Protein AF-A0A3D4CWF3-F1 (afdb_monomer)

Mean predicted aligned error: 3.97 Å

Secondary structure (DSSP, 8-state):
-HHHHHHHHHTTTT----EEEEEE-S--SSPPPP---PPPPTT--HHHHHTTSPP----TTTTTTGGGGBTTT--HHIIIIIHHHHHHHHHHHT----SEEEEEEPPPGGG--SSB--S-EEEEEEEPPPTTSSS--EEEEEEESS--

Sequence (148 aa):
GMRRTVEAVRSGMIGTIKEVYAFQGGSRGMPALPGDFPPAPKHLDWDLWLGPAKDRPYSPAYCPYNWRFWWDFGTGETGNWGCHTLDIPYWALGLSHAKRVDLDLAPKASEIDSQRTPKRMQTRLDFAASGDGKRPALSVHWWHGGPR

Nearest PDB structures (foldseek):
  8tdh-assembly1_B  TM=8.192E-01  e=3.870E-11  Alistipes

Structure (mmCIF, N/CA/C/O backbone):
data_AF-A0A3D4CWF3-F1
#
_entry.id   AF-A0A3D4CWF3-F1
#
loop_
_atom_site.group_PDB
_atom_site.id
_atom_site.type_symbol
_atom_site.label_atom_id
_atom_site.label_alt_id
_atom_site.label_comp_id
_atom_site.label_asym_id
_atom_site.label_entity_id
_atom_site.label_seq_id
_atom_site.pdbx_PDB_ins_code
_atom_site.Cartn_x
_atom_site.Cartn_y
_atom_site.Cartn_z
_atom_site.occupancy
_atom_site.B_iso_or_equiv
_atom_site.auth_seq_id
_atom_site.auth_comp_id
_atom_site.auth_asym_id
_atom_site.auth_atom_id
_atom_site.pdbx_PDB_model_num
ATOM 1 N N . GLY A 1 1 ? 5.359 -12.246 18.701 1.00 80.88 1 GLY A N 1
ATOM 2 C CA . GLY A 1 1 ? 4.935 -12.986 17.495 1.00 80.88 1 GLY A CA 1
ATOM 3 C C . GLY A 1 1 ? 3.445 -12.804 17.300 1.00 80.88 1 GLY A C 1
ATOM 4 O O . GLY A 1 1 ? 2.754 -12.672 18.303 1.00 80.88 1 GLY A O 1
ATOM 5 N N . MET A 1 2 ? 2.973 -12.804 16.050 1.00 89.62 2 MET A N 1
ATOM 6 C CA . MET A 1 2 ? 1.595 -12.465 15.644 1.00 89.62 2 MET A CA 1
ATOM 7 C C . MET A 1 2 ? 0.500 -13.028 16.566 1.00 89.62 2 MET A C 1
ATOM 9 O O . MET A 1 2 ? -0.314 -12.267 17.080 1.00 89.62 2 MET A O 1
ATOM 13 N N . ARG A 1 3 ? 0.523 -14.336 16.860 1.00 93.56 3 ARG A N 1
ATOM 14 C CA . ARG A 1 3 ? -0.487 -14.990 17.710 1.00 93.56 3 ARG A CA 1
ATOM 15 C C . ARG A 1 3 ? -0.602 -14.382 19.115 1.00 93.56 3 ARG A C 1
ATOM 17 O O . ARG A 1 3 ? -1.710 -14.124 19.567 1.00 93.56 3 ARG A O 1
ATOM 24 N N . ARG A 1 4 ? 0.526 -14.082 19.773 1.00 94.44 4 ARG A N 1
ATOM 25 C CA . ARG A 1 4 ? 0.526 -13.462 21.114 1.00 94.44 4 ARG A CA 1
ATOM 26 C C . ARG A 1 4 ? -0.077 -12.057 21.088 1.00 94.44 4 ARG A C 1
ATOM 28 O O . ARG A 1 4 ? -0.784 -11.683 22.014 1.00 94.44 4 ARG A O 1
ATOM 35 N N . THR A 1 5 ? 0.184 -11.291 20.027 1.00 92.81 5 THR A N 1
ATOM 36 C CA . THR A 1 5 ? -0.405 -9.955 19.847 1.00 92.81 5 THR A CA 1
ATOM 37 C C . THR A 1 5 ? -1.923 -10.047 19.702 1.00 92.81 5 THR A C 1
ATOM 39 O O . THR A 1 5 ? -2.648 -9.315 20.367 1.00 92.81 5 THR A O 1
ATOM 42 N N . VAL A 1 6 ? -2.409 -10.987 18.888 1.00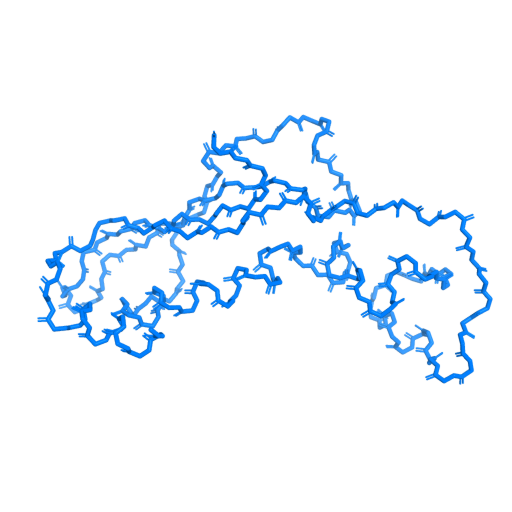 95.25 6 VAL A N 1
ATOM 43 C CA . VAL A 1 6 ? -3.846 -11.237 18.704 1.00 95.25 6 VAL A CA 1
ATOM 44 C C . VAL A 1 6 ? -4.514 -11.651 20.018 1.00 95.25 6 VAL A C 1
ATOM 46 O O . VAL A 1 6 ? -5.572 -11.125 20.357 1.00 95.25 6 VAL A O 1
ATOM 49 N N . GLU A 1 7 ? -3.894 -12.555 20.778 1.00 95.81 7 GLU A N 1
ATOM 50 C CA . GLU A 1 7 ? -4.402 -13.010 22.078 1.00 95.81 7 GLU A CA 1
ATOM 51 C C . GLU A 1 7 ? -4.456 -11.867 23.107 1.00 95.81 7 GLU A C 1
ATOM 53 O O . GLU A 1 7 ? -5.463 -11.725 23.799 1.00 95.81 7 GLU A O 1
ATOM 58 N N . ALA A 1 8 ? -3.432 -11.009 23.167 1.00 95.00 8 ALA A N 1
ATOM 59 C CA . ALA A 1 8 ? -3.399 -9.853 24.068 1.00 95.00 8 ALA A CA 1
ATOM 60 C C . ALA A 1 8 ? -4.464 -8.793 23.731 1.00 95.00 8 ALA A C 1
ATOM 62 O O . ALA A 1 8 ? -5.075 -8.218 24.630 1.00 95.00 8 ALA A O 1
ATOM 63 N N . VAL A 1 9 ? -4.716 -8.548 22.441 1.00 94.88 9 VAL A N 1
ATOM 64 C CA . VAL A 1 9 ? -5.790 -7.644 21.996 1.00 94.88 9 VAL A CA 1
ATOM 65 C C . VAL A 1 9 ? -7.154 -8.215 22.383 1.00 94.88 9 VAL A C 1
ATOM 67 O O . VAL A 1 9 ? -7.976 -7.521 22.976 1.00 94.88 9 VAL A O 1
ATOM 70 N N . ARG A 1 10 ? -7.394 -9.496 22.084 1.00 94.00 10 ARG A N 1
ATOM 71 C CA . ARG A 1 10 ? -8.700 -10.137 22.299 1.00 94.00 10 ARG A CA 1
ATOM 72 C C . ARG A 1 10 ? -9.029 -10.392 23.765 1.00 94.00 10 ARG A C 1
ATOM 74 O O . ARG A 1 10 ? -10.206 -10.446 24.101 1.00 94.00 10 ARG A O 1
ATOM 81 N N . SER A 1 11 ? -8.025 -10.534 24.629 1.00 95.69 11 SER A N 1
ATOM 82 C CA . SER A 1 11 ? -8.238 -10.639 26.077 1.00 95.69 11 SER A CA 1
ATOM 83 C C . SER A 1 11 ? -8.622 -9.309 26.731 1.00 95.69 11 SER A C 1
ATOM 85 O O . SER A 1 11 ? -9.026 -9.301 27.889 1.00 95.69 11 SER A O 1
ATOM 87 N N . GLY A 1 12 ? -8.493 -8.185 26.015 1.00 94.56 12 GLY A N 1
ATOM 88 C CA . GLY A 1 12 ? -8.730 -6.847 26.557 1.00 94.56 12 GLY A CA 1
ATOM 89 C C . GLY A 1 12 ? -7.570 -6.295 27.392 1.00 94.56 12 GLY A C 1
ATOM 90 O O . GLY A 1 12 ? -7.715 -5.229 27.984 1.00 94.56 12 GLY A O 1
ATOM 91 N N . MET A 1 13 ? -6.409 -6.966 27.414 1.00 95.75 13 MET A N 1
ATOM 92 C CA . MET A 1 13 ? -5.245 -6.595 28.237 1.00 95.75 13 MET A CA 1
ATOM 93 C C . MET A 1 13 ? -4.758 -5.155 28.009 1.00 95.75 13 MET A C 1
ATOM 95 O O . MET A 1 13 ? -4.246 -4.526 28.929 1.00 95.75 13 MET A O 1
ATOM 99 N N . ILE A 1 14 ? -4.914 -4.636 26.791 1.00 93.06 14 ILE A N 1
ATOM 100 C CA . ILE A 1 14 ? -4.453 -3.297 26.388 1.00 93.06 14 ILE A CA 1
ATOM 101 C C . ILE A 1 14 ? -5.594 -2.273 26.272 1.00 93.06 14 ILE A C 1
ATOM 103 O O . ILE A 1 14 ? -5.391 -1.168 25.773 1.00 93.06 14 ILE A O 1
ATOM 107 N N . GLY A 1 15 ? -6.797 -2.634 26.727 1.00 94.56 15 GLY A N 1
ATOM 108 C CA . GLY A 1 15 ? -7.975 -1.776 26.678 1.00 94.56 15 GLY A CA 1
ATOM 109 C C . GLY A 1 15 ? -8.566 -1.601 25.276 1.00 94.56 15 GLY A C 1
ATOM 110 O O . GLY A 1 15 ? -8.369 -2.409 24.368 1.00 94.56 15 GLY A O 1
ATOM 111 N N . THR A 1 16 ? -9.356 -0.539 25.115 1.00 95.56 16 THR A N 1
ATOM 112 C CA . THR A 1 16 ? -10.066 -0.253 23.863 1.00 95.56 16 THR A CA 1
ATOM 113 C C . THR A 1 16 ? -9.144 0.423 22.853 1.00 95.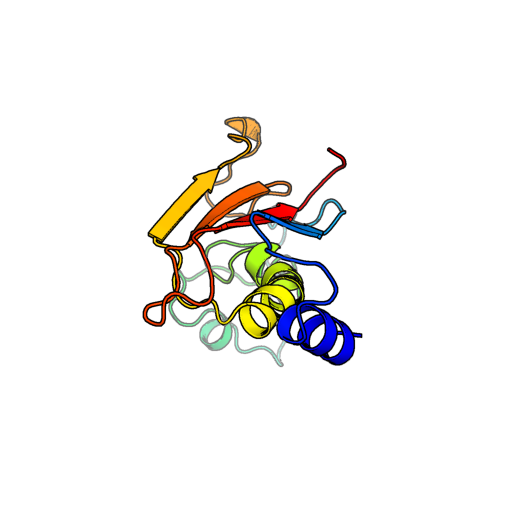56 16 THR A C 1
ATOM 115 O O . THR A 1 16 ? -8.746 1.571 23.044 1.00 95.56 16 THR A O 1
ATOM 118 N N . ILE A 1 17 ? -8.873 -0.248 21.734 1.00 96.81 17 ILE A N 1
ATOM 119 C CA . ILE A 1 17 ? -8.100 0.324 20.626 1.00 96.81 17 ILE A CA 1
ATOM 120 C C . ILE A 1 17 ? -8.960 1.314 19.832 1.00 96.81 17 ILE A C 1
ATOM 122 O O . ILE A 1 17 ? -10.066 0.984 19.399 1.00 96.81 17 ILE A O 1
ATOM 126 N N . LYS A 1 18 ? -8.426 2.521 19.619 1.00 97.19 18 LYS A N 1
ATOM 127 C CA . LYS A 1 18 ? -9.003 3.567 18.754 1.00 97.19 18 LYS A CA 1
ATOM 128 C C . LYS A 1 18 ? -8.190 3.808 17.487 1.00 97.19 18 LYS A C 1
ATOM 130 O O . LYS A 1 18 ? -8.762 4.171 16.465 1.00 97.19 18 LYS A O 1
ATOM 135 N N . GLU A 1 19 ? -6.888 3.556 17.545 1.00 97.75 19 GLU A N 1
ATOM 136 C CA . GLU A 1 19 ? -5.977 3.724 16.419 1.00 97.75 19 GLU A CA 1
ATOM 137 C C . GLU A 1 19 ? -4.923 2.618 16.409 1.00 97.75 19 GLU A C 1
ATOM 139 O O . GLU A 1 19 ? -4.484 2.145 17.461 1.00 97.75 19 GLU A O 1
ATOM 144 N N . VAL A 1 20 ? -4.500 2.220 15.213 1.00 97.56 20 VAL A N 1
ATOM 145 C CA . VAL A 1 20 ? -3.365 1.323 14.987 1.00 97.56 20 VAL A CA 1
ATOM 146 C C . VAL A 1 20 ? -2.398 2.002 14.033 1.00 97.56 20 VAL A C 1
ATOM 148 O O . VAL A 1 20 ? -2.811 2.448 12.970 1.00 97.56 20 VAL A O 1
ATOM 151 N N . TYR A 1 21 ? -1.109 2.006 14.364 1.00 96.50 21 TYR A N 1
ATOM 152 C CA . TYR A 1 21 ? -0.055 2.469 13.465 1.00 96.50 21 TYR A CA 1
ATOM 153 C C . TYR A 1 21 ? 0.814 1.290 13.041 1.00 96.50 21 TYR A C 1
ATOM 155 O O . TYR A 1 21 ? 1.502 0.686 13.862 1.00 96.50 21 TYR A O 1
ATOM 163 N N . ALA A 1 22 ? 0.783 0.977 11.751 1.00 95.56 22 ALA A N 1
ATOM 164 C CA . ALA A 1 22 ? 1.614 -0.026 11.108 1.00 95.56 22 ALA A CA 1
ATOM 165 C C . ALA A 1 22 ? 2.545 0.667 10.114 1.00 95.56 22 ALA A C 1
ATOM 167 O O . ALA A 1 22 ? 2.108 1.516 9.333 1.00 95.56 22 ALA A O 1
ATOM 168 N N . PHE A 1 23 ? 3.832 0.323 10.140 1.00 94.19 23 PHE A N 1
ATOM 169 C CA . PHE A 1 23 ? 4.786 0.958 9.245 1.00 94.19 23 PHE A CA 1
ATOM 170 C C . PHE A 1 23 ? 5.926 0.051 8.806 1.00 94.19 23 PHE A C 1
ATOM 172 O O . PHE A 1 23 ? 6.344 -0.848 9.532 1.00 94.19 23 PHE A O 1
ATOM 179 N N . GLN A 1 24 ? 6.458 0.353 7.625 1.00 93.81 24 GLN A N 1
ATOM 180 C CA . GLN A 1 24 ? 7.657 -0.260 7.073 1.00 93.81 24 GLN A CA 1
ATOM 181 C C . GLN A 1 24 ? 8.643 0.828 6.643 1.00 93.81 24 GLN A C 1
ATOM 183 O O . GLN A 1 24 ? 8.405 1.576 5.695 1.00 93.81 24 GLN A O 1
ATOM 188 N N . GLY A 1 25 ? 9.782 0.899 7.330 1.00 91.50 25 GLY A N 1
ATOM 189 C CA . GLY A 1 25 ? 10.865 1.801 6.944 1.00 91.50 25 GLY A CA 1
ATOM 190 C C . GLY A 1 25 ? 11.550 1.375 5.640 1.00 91.50 25 GLY A C 1
ATOM 191 O O . GLY A 1 25 ? 11.417 0.236 5.181 1.00 91.50 25 GLY A O 1
ATOM 192 N N . GLY A 1 26 ? 12.333 2.287 5.067 1.00 88.38 26 GLY A N 1
ATOM 193 C CA . GLY A 1 26 ? 13.166 2.039 3.889 1.00 88.38 26 GLY A CA 1
ATOM 194 C C . GLY A 1 26 ? 12.913 3.036 2.762 1.00 88.38 26 GLY A C 1
ATOM 195 O O . GLY A 1 26 ? 12.300 4.081 2.957 1.00 88.38 26 GLY A O 1
ATOM 196 N N . SER A 1 27 ? 13.420 2.716 1.573 1.00 88.44 27 SER A N 1
ATOM 197 C CA . SER A 1 27 ? 13.338 3.570 0.377 1.00 88.44 27 SER A CA 1
ATOM 198 C C . SER A 1 27 ? 12.971 2.791 -0.895 1.00 88.44 27 SER A C 1
ATOM 200 O O . SER A 1 27 ? 13.250 3.243 -2.009 1.00 88.44 27 SER A O 1
ATOM 202 N N . ARG A 1 28 ? 12.355 1.610 -0.721 1.00 90.56 28 ARG A N 1
ATOM 203 C CA . ARG A 1 28 ? 11.835 0.766 -1.809 1.00 90.56 28 ARG A CA 1
ATOM 204 C C . ARG A 1 28 ? 10.651 1.440 -2.502 1.00 90.56 28 ARG A C 1
ATOM 206 O O . ARG A 1 28 ? 9.958 2.240 -1.888 1.00 90.56 28 ARG A O 1
ATOM 213 N N . GLY A 1 29 ? 10.422 1.087 -3.764 1.00 89.56 29 GLY A N 1
ATOM 214 C CA . GLY A 1 29 ? 9.499 1.790 -4.659 1.00 89.56 29 GLY A CA 1
ATOM 215 C C . GLY A 1 29 ? 10.254 2.645 -5.675 1.00 89.56 29 GLY A C 1
ATOM 216 O O . GLY A 1 29 ? 11.453 2.891 -5.523 1.00 89.56 29 GLY A O 1
ATOM 217 N N . MET A 1 30 ? 9.562 3.077 -6.730 1.00 92.25 30 MET A N 1
ATOM 218 C CA . MET A 1 30 ? 10.145 3.840 -7.843 1.00 92.25 30 MET A CA 1
ATOM 219 C C . MET A 1 30 ? 11.501 3.281 -8.322 1.00 92.25 30 MET A C 1
ATOM 221 O O . MET A 1 30 ? 12.513 3.994 -8.249 1.00 92.25 30 MET A O 1
ATOM 225 N N . PRO A 1 31 ? 11.566 2.012 -8.777 1.00 92.69 31 PRO A N 1
ATOM 226 C CA . PRO A 1 31 ? 12.785 1.480 -9.378 1.00 92.69 31 PRO A CA 1
ATOM 227 C C . PRO A 1 31 ? 13.213 2.337 -10.579 1.00 92.69 31 PRO A C 1
ATOM 229 O O . PRO A 1 31 ? 12.413 3.093 -11.145 1.00 92.69 31 PRO A O 1
ATOM 232 N N . ALA A 1 32 ? 14.486 2.237 -10.964 1.00 92.00 32 ALA A N 1
ATOM 233 C CA . ALA A 1 32 ? 14.974 2.897 -12.170 1.00 92.00 32 ALA A CA 1
ATOM 234 C C . ALA A 1 32 ? 14.144 2.456 -13.386 1.00 92.00 32 ALA A C 1
ATOM 236 O O . ALA A 1 32 ? 13.732 1.297 -13.478 1.00 92.00 32 ALA A O 1
ATOM 237 N N . LEU A 1 33 ? 13.889 3.392 -14.301 1.00 93.69 33 LEU A N 1
ATOM 238 C CA . LEU A 1 33 ? 13.262 3.048 -15.571 1.00 93.69 33 LEU A CA 1
ATOM 239 C C . LEU A 1 33 ? 14.192 2.102 -16.355 1.00 93.69 33 LEU A C 1
ATOM 241 O O . LEU A 1 33 ? 15.412 2.278 -16.285 1.00 93.69 33 LEU A O 1
ATOM 245 N N . PRO A 1 34 ? 13.647 1.111 -17.082 1.00 93.69 34 PRO A N 1
ATOM 246 C CA . PRO A 1 34 ? 14.425 0.278 -17.983 1.00 93.69 34 PRO A CA 1
ATOM 247 C C . PRO A 1 34 ? 15.243 1.129 -18.954 1.00 93.69 34 PRO A C 1
ATOM 249 O O . PRO A 1 34 ? 14.692 1.986 -19.643 1.00 93.69 34 PRO A O 1
ATOM 252 N N . GLY A 1 35 ? 16.551 0.881 -19.004 1.00 93.75 35 GLY A N 1
ATOM 253 C CA . GLY A 1 35 ? 17.444 1.427 -20.031 1.00 93.75 35 GLY A CA 1
ATOM 254 C C . GLY A 1 35 ? 17.913 0.382 -21.045 1.00 93.75 35 GLY A C 1
ATOM 255 O O . GLY A 1 35 ? 18.514 0.745 -22.048 1.00 93.75 35 GLY A O 1
ATOM 256 N N . ASP A 1 36 ? 17.645 -0.899 -20.777 1.00 93.88 36 ASP A N 1
ATOM 257 C CA . ASP A 1 36 ? 18.061 -2.036 -21.595 1.00 93.88 36 ASP A CA 1
ATOM 258 C C . ASP A 1 36 ? 16.919 -3.057 -21.717 1.00 93.88 36 ASP A C 1
ATOM 260 O O . ASP A 1 36 ? 16.147 -3.267 -20.765 1.00 93.88 36 ASP A O 1
ATOM 264 N N . PHE A 1 37 ? 16.839 -3.671 -22.897 1.00 96.81 37 PHE A N 1
ATOM 265 C CA . PHE A 1 37 ? 15.780 -4.579 -23.333 1.00 96.81 37 PHE A CA 1
ATOM 266 C C . PHE A 1 37 ? 16.365 -5.806 -24.051 1.00 96.81 37 PHE A C 1
ATOM 268 O O . PHE A 1 37 ? 16.181 -5.972 -25.262 1.00 96.81 37 PHE A O 1
ATOM 275 N N . PRO A 1 38 ? 17.113 -6.669 -23.340 1.00 96.69 38 PRO A N 1
ATOM 276 C CA . PRO A 1 38 ? 17.645 -7.886 -23.933 1.00 96.69 38 PRO A CA 1
ATOM 277 C C . PRO A 1 38 ? 16.507 -8.866 -24.278 1.00 96.69 38 PRO A C 1
ATOM 279 O O . PRO A 1 38 ? 15.387 -8.729 -23.778 1.00 96.69 38 PRO A O 1
ATOM 282 N N . PRO A 1 39 ? 16.772 -9.911 -25.080 1.00 96.94 39 PRO A N 1
ATOM 283 C CA . PRO A 1 39 ? 15.837 -11.020 -25.222 1.00 96.94 39 PRO A CA 1
ATOM 284 C C . PRO A 1 39 ? 15.493 -11.634 -23.860 1.00 96.94 39 PRO A C 1
ATOM 286 O O . PRO A 1 39 ? 16.360 -11.753 -22.986 1.00 96.94 39 PRO A O 1
ATOM 289 N N . ALA A 1 40 ? 14.240 -12.058 -23.688 1.00 96.81 40 ALA A N 1
ATOM 290 C CA . ALA A 1 40 ? 13.827 -12.769 -22.485 1.00 96.81 40 ALA A CA 1
ATOM 291 C C . ALA A 1 40 ? 14.683 -14.042 -22.283 1.00 96.81 40 ALA A C 1
ATOM 293 O O . ALA A 1 40 ? 15.019 -14.723 -23.261 1.00 96.81 40 ALA A O 1
ATOM 294 N N . PRO A 1 41 ? 15.058 -14.390 -21.036 1.00 95.88 41 PRO A N 1
ATOM 295 C CA . PRO A 1 41 ? 15.763 -15.634 -20.754 1.00 95.88 41 PRO A CA 1
ATOM 296 C C . PRO A 1 41 ? 14.986 -16.843 -21.279 1.00 95.88 41 PRO A C 1
ATOM 298 O O . PRO A 1 41 ? 13.771 -16.902 -21.147 1.00 95.88 41 PRO A O 1
ATOM 301 N N . LYS A 1 42 ? 15.684 -17.865 -21.792 1.00 97.38 42 LYS A N 1
ATOM 302 C CA . LYS A 1 42 ? 15.049 -19.061 -22.392 1.00 97.38 42 LYS A CA 1
ATOM 303 C C . LYS A 1 42 ? 14.075 -19.815 -21.471 1.00 97.38 42 LYS A C 1
ATOM 305 O O . LYS A 1 42 ? 13.289 -20.615 -21.955 1.00 97.38 42 LYS A O 1
ATOM 310 N N . HIS A 1 43 ? 14.174 -19.614 -20.158 1.00 95.75 43 HIS A N 1
ATOM 311 C CA . HIS A 1 43 ? 13.318 -20.238 -19.147 1.00 95.75 43 HIS A CA 1
ATOM 312 C C . HIS A 1 43 ? 12.162 -19.333 -18.683 1.00 95.75 43 HIS A C 1
ATOM 314 O O . HIS A 1 43 ? 11.455 -19.690 -17.744 1.00 95.75 43 HIS A O 1
ATOM 320 N N . LEU A 1 44 ? 11.998 -18.154 -19.287 1.00 97.00 44 LEU A N 1
ATOM 321 C CA . LEU A 1 44 ? 10.934 -17.204 -18.995 1.00 97.00 44 LEU A CA 1
ATOM 322 C C . LEU A 1 44 ? 10.092 -17.006 -20.255 1.00 97.00 44 LEU A C 1
ATOM 324 O O . LEU A 1 44 ? 10.541 -16.382 -21.215 1.00 97.00 44 LEU A O 1
ATOM 328 N N . ASP A 1 45 ? 8.862 -17.507 -20.224 1.00 97.31 45 ASP A N 1
ATOM 329 C CA . ASP A 1 45 ? 7.852 -17.125 -21.204 1.00 97.31 45 ASP A CA 1
ATOM 330 C C . ASP A 1 45 ? 7.353 -15.718 -20.858 1.00 97.31 45 ASP A C 1
ATOM 332 O O . ASP A 1 45 ? 6.701 -15.502 -19.834 1.00 97.31 45 ASP A O 1
ATOM 336 N N . TRP A 1 46 ? 7.762 -14.743 -21.665 1.00 96.88 46 TRP A N 1
ATOM 337 C CA . TRP A 1 46 ? 7.524 -13.337 -21.370 1.00 96.88 46 TRP A CA 1
ATOM 338 C C . TRP A 1 46 ? 6.084 -12.905 -21.636 1.00 96.88 46 TRP A C 1
ATOM 340 O O . TRP A 1 46 ? 5.538 -12.143 -20.841 1.00 96.88 46 TRP A O 1
ATOM 350 N N . ASP A 1 47 ? 5.465 -13.424 -22.697 1.00 96.94 47 ASP A N 1
ATOM 351 C CA . ASP A 1 47 ? 4.058 -13.162 -23.012 1.00 96.94 47 ASP A CA 1
ATOM 352 C C . ASP A 1 47 ? 3.166 -13.700 -21.887 1.00 96.94 47 ASP A C 1
ATOM 354 O O . ASP A 1 47 ? 2.354 -12.974 -21.308 1.00 96.94 47 ASP A O 1
ATOM 358 N N . LEU A 1 48 ? 3.433 -14.939 -21.453 1.00 96.75 48 LEU A N 1
ATOM 359 C CA . LEU A 1 48 ? 2.730 -15.536 -20.322 1.00 96.75 48 LEU A CA 1
ATOM 360 C C . LEU A 1 48 ? 2.957 -14.764 -19.013 1.00 96.75 48 LEU A C 1
ATOM 362 O O . LEU A 1 48 ? 2.030 -14.621 -18.217 1.00 96.75 48 LEU A O 1
ATOM 366 N N . TRP A 1 49 ? 4.178 -14.277 -18.767 1.00 97.06 49 TRP A N 1
ATOM 367 C CA . TRP A 1 49 ? 4.490 -13.509 -17.560 1.00 97.06 49 TRP A CA 1
ATOM 368 C C . TRP A 1 49 ? 3.806 -12.135 -17.539 1.00 97.06 49 TRP A C 1
ATOM 370 O O . TRP A 1 49 ? 3.339 -11.711 -16.482 1.00 97.06 49 TRP A O 1
ATOM 380 N N . LEU A 1 50 ? 3.732 -11.442 -18.683 1.00 96.56 50 LEU A N 1
ATOM 381 C CA . LEU A 1 50 ? 3.010 -10.171 -18.810 1.00 96.56 50 LEU A CA 1
ATOM 382 C C . LEU A 1 50 ? 1.503 -10.349 -18.601 1.00 96.56 50 LEU A C 1
ATOM 384 O O . LEU A 1 50 ? 0.856 -9.490 -17.991 1.00 96.56 50 LEU A O 1
ATOM 388 N N . GLY A 1 51 ? 0.949 -11.458 -19.095 1.00 95.19 51 GLY A N 1
ATOM 389 C CA . GLY A 1 51 ? -0.469 -11.766 -18.991 1.00 95.19 51 GLY A CA 1
ATOM 390 C C . GLY A 1 51 ? -1.333 -10.653 -19.606 1.00 95.19 51 GLY A C 1
ATOM 391 O O . GLY A 1 51 ? -1.119 -10.279 -20.753 1.00 95.19 51 GLY A O 1
ATOM 392 N N . PRO A 1 52 ? -2.320 -10.095 -18.881 1.00 95.56 52 PRO A N 1
ATOM 393 C CA . PRO A 1 52 ? -3.221 -9.076 -19.426 1.00 95.56 52 PRO A CA 1
ATOM 394 C C . PRO A 1 52 ? -2.610 -7.664 -19.479 1.00 95.56 52 PRO A C 1
ATOM 396 O O . PRO A 1 52 ? -3.283 -6.726 -19.913 1.00 95.56 52 PRO A O 1
ATOM 399 N N . ALA A 1 53 ? -1.385 -7.471 -18.980 1.00 95.62 53 ALA A N 1
ATOM 400 C CA . ALA A 1 53 ? -0.725 -6.174 -19.036 1.00 95.62 53 ALA A CA 1
ATOM 401 C C . ALA A 1 53 ? -0.419 -5.777 -20.489 1.00 95.62 53 ALA A C 1
ATOM 403 O O . ALA A 1 53 ? -0.310 -6.616 -21.378 1.00 95.62 53 ALA A O 1
ATOM 404 N N . LYS A 1 54 ? -0.239 -4.474 -20.737 1.00 94.50 54 LYS A N 1
ATOM 405 C CA . LYS A 1 54 ? 0.182 -3.999 -22.063 1.00 94.50 54 LYS A CA 1
ATOM 406 C C . LYS A 1 54 ? 1.507 -4.644 -22.463 1.00 94.50 54 LYS A C 1
ATOM 408 O O . LYS A 1 54 ? 2.458 -4.589 -21.668 1.00 94.50 54 LYS A O 1
ATOM 413 N N . ASP A 1 55 ? 1.542 -5.145 -23.697 1.00 96.12 55 ASP A N 1
ATOM 414 C CA . ASP A 1 55 ? 2.744 -5.682 -24.326 1.00 96.12 55 ASP A CA 1
ATOM 415 C C . ASP A 1 55 ? 3.915 -4.698 -24.203 1.00 96.12 55 ASP A C 1
ATOM 417 O O . ASP A 1 55 ? 3.748 -3.477 -24.325 1.00 96.12 55 ASP A O 1
ATOM 421 N N . ARG A 1 56 ? 5.093 -5.234 -23.881 1.00 95.06 56 ARG A N 1
ATOM 422 C CA . ARG A 1 56 ? 6.329 -4.465 -23.702 1.00 95.06 56 ARG A CA 1
ATOM 423 C C . ARG A 1 56 ? 7.549 -5.372 -23.825 1.00 95.06 56 ARG A C 1
ATOM 425 O O . ARG A 1 56 ? 7.452 -6.544 -23.476 1.00 95.06 56 ARG A O 1
ATOM 432 N N . PRO A 1 57 ? 8.725 -4.852 -24.204 1.00 96.50 57 PRO A N 1
ATOM 433 C CA . PRO A 1 57 ? 9.946 -5.648 -24.208 1.00 96.50 57 PRO A CA 1
ATOM 434 C C . PRO A 1 57 ? 10.342 -6.116 -22.799 1.00 96.50 57 PRO A C 1
ATOM 436 O O . PRO A 1 57 ? 10.111 -5.420 -21.804 1.00 96.50 57 PRO A O 1
ATOM 439 N N . TYR A 1 58 ? 10.984 -7.283 -22.722 1.00 96.94 58 TYR A N 1
ATOM 440 C CA . TYR A 1 58 ? 11.573 -7.769 -21.477 1.00 96.94 58 TYR A CA 1
ATOM 441 C C . TYR A 1 58 ? 12.632 -6.792 -20.958 1.00 96.94 58 TYR A C 1
ATOM 443 O O . TYR A 1 58 ? 13.423 -6.241 -21.719 1.00 96.94 58 TYR A O 1
ATOM 451 N N . SER A 1 59 ? 12.673 -6.615 -19.638 1.00 96.69 59 SER A N 1
ATOM 452 C CA . SER A 1 59 ? 13.774 -5.945 -18.955 1.00 96.69 59 SER A CA 1
ATOM 453 C C . SER A 1 59 ? 13.997 -6.566 -17.573 1.00 96.69 59 SER A C 1
ATOM 455 O O . SER A 1 59 ? 13.021 -6.802 -16.847 1.00 96.69 59 SER A O 1
ATOM 457 N N . PRO A 1 60 ? 15.260 -6.757 -17.138 1.00 94.56 60 PRO A N 1
ATOM 458 C CA . PRO A 1 60 ? 15.572 -7.194 -15.773 1.00 94.56 60 PRO A CA 1
ATOM 459 C C . PRO A 1 60 ? 15.116 -6.187 -14.697 1.00 94.56 60 PRO A C 1
ATOM 461 O O . PRO A 1 60 ? 15.100 -6.502 -13.508 1.00 94.56 60 PRO A O 1
ATOM 464 N N . ALA A 1 61 ? 14.706 -4.974 -15.089 1.00 95.06 61 ALA A N 1
ATOM 465 C CA . ALA A 1 61 ? 14.093 -3.995 -14.194 1.00 95.06 61 ALA A CA 1
ATOM 466 C C . ALA A 1 61 ? 12.690 -4.406 -13.689 1.00 95.06 61 ALA A C 1
ATOM 468 O O . ALA A 1 61 ? 12.218 -3.840 -12.698 1.00 95.06 61 ALA A O 1
ATOM 469 N N . TYR A 1 62 ? 12.030 -5.382 -14.327 1.00 95.25 62 TYR A N 1
ATOM 470 C CA . TYR A 1 62 ? 10.717 -5.899 -13.923 1.00 95.25 62 TYR A CA 1
ATOM 471 C C . TYR A 1 62 ? 10.838 -7.219 -13.146 1.00 95.25 62 TYR A C 1
ATOM 473 O O . TYR A 1 62 ? 10.588 -7.288 -11.943 1.00 95.25 62 TYR A O 1
ATOM 481 N N . CYS A 1 63 ? 11.236 -8.286 -13.831 1.00 92.19 63 CYS A N 1
ATOM 482 C CA . CYS A 1 63 ? 11.274 -9.652 -13.318 1.00 92.19 63 CYS A CA 1
ATOM 483 C C . CYS A 1 63 ? 12.707 -10.004 -12.865 1.00 92.19 63 CYS A C 1
ATOM 485 O O . CYS A 1 63 ? 13.657 -9.562 -13.510 1.00 92.19 63 CYS A O 1
ATOM 487 N N . PRO A 1 64 ? 12.903 -10.766 -11.768 1.00 91.62 64 PRO A N 1
ATOM 488 C CA . PRO A 1 64 ? 11.889 -11.497 -10.993 1.00 91.62 64 PRO A CA 1
ATOM 489 C C . PRO A 1 64 ? 11.363 -10.790 -9.743 1.00 91.62 64 PRO A C 1
ATOM 491 O O . PRO A 1 64 ? 10.420 -11.277 -9.122 1.00 91.62 64 PRO A O 1
ATOM 494 N N . TYR A 1 65 ? 11.944 -9.659 -9.338 1.00 92.50 65 TYR A N 1
ATOM 495 C CA . TYR A 1 65 ? 11.641 -9.071 -8.028 1.00 92.50 65 TYR A CA 1
ATOM 496 C C . TYR A 1 65 ? 10.923 -7.722 -8.094 1.00 92.50 65 TYR A C 1
ATOM 498 O O . TYR A 1 65 ? 9.992 -7.485 -7.329 1.00 92.50 65 TYR A O 1
ATOM 506 N N . ASN A 1 66 ? 11.350 -6.819 -8.974 1.00 95.38 66 ASN A N 1
ATOM 507 C CA . ASN A 1 66 ? 10.924 -5.419 -8.926 1.00 95.38 66 ASN A CA 1
ATOM 508 C C . ASN A 1 66 ? 9.512 -5.170 -9.463 1.00 95.38 66 ASN A C 1
ATOM 510 O O . ASN A 1 66 ? 8.976 -4.093 -9.223 1.00 95.38 66 ASN A O 1
ATOM 514 N N . TRP A 1 67 ? 8.902 -6.153 -10.129 1.00 95.69 67 TRP A N 1
ATOM 515 C CA . TRP A 1 67 ? 7.572 -6.093 -10.739 1.00 95.69 67 TRP A CA 1
ATOM 516 C C . TRP A 1 67 ? 6.532 -5.483 -9.802 1.00 95.69 67 TRP A C 1
ATOM 518 O O . TRP A 1 67 ? 5.772 -4.617 -10.213 1.00 95.69 67 TRP A O 1
ATOM 528 N N . ARG A 1 68 ? 6.575 -5.819 -8.509 1.00 95.69 68 ARG A N 1
ATOM 529 C CA . ARG A 1 68 ? 5.603 -5.334 -7.521 1.00 95.69 68 ARG A CA 1
ATOM 530 C C . ARG A 1 68 ? 5.617 -3.820 -7.294 1.00 95.69 68 ARG A C 1
ATOM 532 O O . ARG A 1 68 ? 4.681 -3.301 -6.697 1.00 95.69 68 ARG A O 1
ATOM 539 N N . PHE A 1 69 ? 6.654 -3.120 -7.757 1.00 96.75 69 PHE A N 1
ATOM 540 C CA . PHE A 1 69 ? 6.776 -1.661 -7.693 1.00 96.75 69 PHE A CA 1
ATOM 541 C C . PHE A 1 69 ? 6.343 -0.947 -8.983 1.00 96.75 69 PHE A C 1
ATOM 543 O O . PHE A 1 69 ? 6.572 0.256 -9.124 1.00 96.75 69 PHE A O 1
ATOM 550 N N . TRP A 1 70 ? 5.725 -1.670 -9.914 1.00 96.62 70 TRP A N 1
ATOM 551 C CA . TRP A 1 70 ? 5.133 -1.151 -11.144 1.00 96.62 70 TRP A CA 1
ATOM 552 C C . TRP A 1 70 ? 3.618 -1.315 -11.075 1.00 96.62 70 TRP A C 1
ATOM 554 O O . TRP A 1 70 ? 3.144 -2.400 -10.742 1.00 96.62 70 TRP A O 1
ATOM 564 N N . TRP A 1 71 ? 2.858 -0.268 -11.405 1.00 95.75 71 TRP A N 1
ATOM 565 C CA . TRP A 1 71 ? 1.395 -0.280 -11.271 1.00 95.75 71 TRP A CA 1
ATOM 566 C C . TRP A 1 71 ? 0.712 -1.360 -12.109 1.00 95.75 71 TRP A C 1
ATOM 568 O O . TRP A 1 71 ? -0.324 -1.874 -11.702 1.00 95.75 71 TRP A O 1
ATOM 578 N N . ASP A 1 72 ? 1.315 -1.744 -13.235 1.00 95.50 72 ASP A N 1
ATOM 579 C CA . ASP A 1 72 ? 0.791 -2.814 -14.087 1.00 95.50 72 ASP A CA 1
ATOM 580 C C . ASP A 1 72 ? 0.868 -4.205 -13.438 1.00 95.50 72 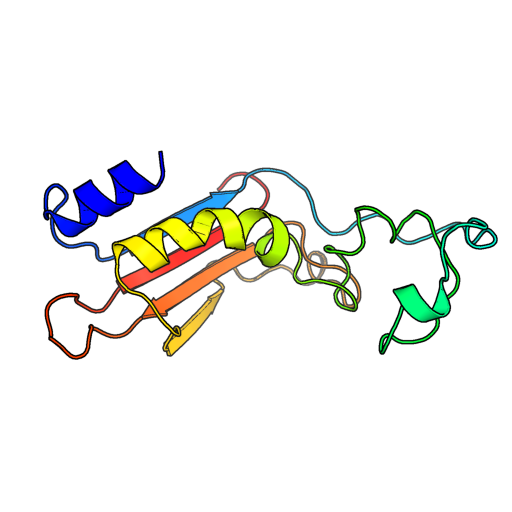ASP A C 1
ATOM 582 O O . ASP A 1 72 ? 0.128 -5.099 -13.837 1.00 95.50 72 ASP A O 1
ATOM 586 N N . PHE A 1 73 ? 1.757 -4.410 -12.456 1.00 95.44 73 PHE A N 1
ATOM 587 C CA . PHE A 1 73 ? 2.028 -5.738 -11.891 1.00 95.44 73 PHE A CA 1
ATOM 588 C C . PHE A 1 73 ? 1.817 -5.822 -10.376 1.00 95.44 73 PHE A C 1
ATOM 590 O O . PHE A 1 73 ? 1.687 -6.919 -9.837 1.00 95.44 73 PHE A O 1
ATOM 597 N N . GLY A 1 74 ? 1.801 -4.702 -9.650 1.00 95.00 74 GLY A N 1
ATOM 598 C CA . GLY A 1 74 ? 1.649 -4.731 -8.201 1.00 95.00 74 GLY A CA 1
ATOM 599 C C . GLY A 1 74 ? 1.256 -3.407 -7.564 1.00 95.00 74 GLY A C 1
ATOM 600 O O . GLY A 1 74 ? 1.013 -2.397 -8.217 1.00 95.00 74 GLY A O 1
ATOM 601 N N . THR A 1 75 ? 1.179 -3.437 -6.236 1.00 95.69 75 THR A N 1
ATOM 602 C CA . THR A 1 75 ? 0.666 -2.339 -5.399 1.00 95.69 75 THR A CA 1
ATOM 603 C C . THR A 1 75 ? 1.741 -1.750 -4.483 1.00 95.69 75 THR A C 1
ATOM 605 O O . THR A 1 75 ? 1.453 -1.163 -3.436 1.00 95.69 75 THR A O 1
ATOM 608 N N . GLY A 1 76 ? 3.005 -1.909 -4.874 1.00 95.81 76 GLY A N 1
ATOM 609 C CA . GLY A 1 76 ? 4.155 -1.336 -4.198 1.00 95.81 76 GLY A CA 1
ATOM 610 C C . GLY A 1 76 ? 4.389 -1.928 -2.820 1.00 95.81 76 GLY A C 1
ATOM 611 O O . GLY A 1 76 ? 4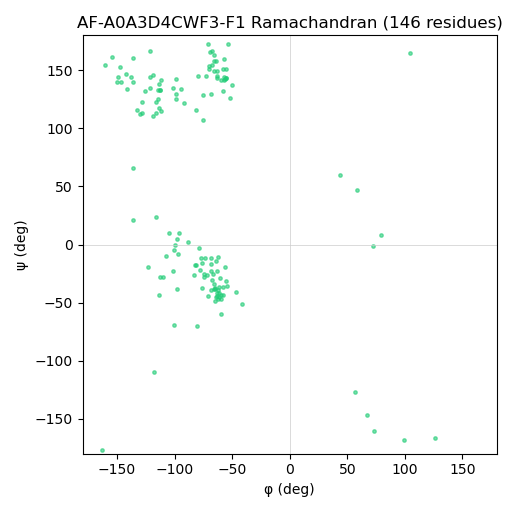.127 -3.103 -2.555 1.00 95.81 76 GLY A O 1
ATOM 612 N N . GLU A 1 77 ? 4.885 -1.093 -1.912 1.00 95.38 77 GLU A N 1
ATOM 613 C CA . GLU A 1 77 ? 5.245 -1.543 -0.571 1.00 95.38 77 GLU A CA 1
ATOM 614 C C . GLU A 1 77 ? 4.028 -1.985 0.260 1.00 95.38 77 GLU A C 1
ATOM 616 O O . GLU A 1 77 ? 4.148 -2.853 1.124 1.00 95.38 77 GLU A O 1
ATOM 621 N N . THR A 1 78 ? 2.839 -1.462 -0.052 1.00 94.56 78 THR A N 1
ATOM 622 C CA . THR A 1 78 ? 1.570 -1.887 0.556 1.00 94.56 78 THR A CA 1
ATOM 623 C C . THR A 1 78 ? 1.248 -3.345 0.235 1.00 94.56 78 THR A C 1
ATOM 625 O O . THR A 1 78 ? 0.891 -4.102 1.133 1.00 94.56 78 THR A O 1
ATOM 628 N N . GLY A 1 79 ? 1.418 -3.766 -1.020 1.00 94.50 79 GLY A N 1
ATOM 629 C CA . GLY A 1 79 ? 1.263 -5.172 -1.405 1.00 94.50 79 GLY A CA 1
ATOM 630 C C . GLY A 1 79 ? 2.421 -6.062 -0.960 1.00 94.50 79 GLY A C 1
ATOM 631 O O . GLY A 1 79 ? 2.227 -7.258 -0.786 1.00 94.50 79 GLY A O 1
ATOM 632 N N . ASN A 1 80 ? 3.609 -5.483 -0.773 1.00 94.62 80 ASN A N 1
ATOM 633 C CA . ASN A 1 80 ? 4.822 -6.196 -0.379 1.00 94.62 80 ASN A CA 1
ATOM 634 C C . ASN A 1 80 ? 4.875 -6.469 1.134 1.00 94.62 80 ASN A C 1
ATOM 636 O O . ASN A 1 80 ? 4.729 -7.604 1.553 1.00 94.62 80 ASN A O 1
ATOM 640 N N . TRP A 1 81 ? 5.068 -5.439 1.965 1.00 94.75 81 TRP A N 1
ATOM 641 C CA . TRP A 1 81 ? 5.144 -5.576 3.430 1.00 94.75 81 TRP A CA 1
ATOM 642 C C . TRP A 1 81 ? 3.862 -5.168 4.143 1.00 94.75 81 TRP A C 1
ATOM 644 O O . TRP A 1 81 ? 3.624 -5.618 5.266 1.00 94.75 81 TRP A O 1
ATOM 654 N N . GLY A 1 82 ? 3.027 -4.342 3.509 1.00 94.88 82 GLY A N 1
ATOM 655 C CA . GLY A 1 82 ? 1.751 -3.934 4.089 1.00 94.88 82 GLY A CA 1
ATOM 656 C C . GLY A 1 82 ? 0.846 -5.132 4.353 1.00 94.88 82 GLY A C 1
ATOM 657 O O . GLY A 1 82 ? 0.318 -5.243 5.452 1.00 94.88 82 GLY A O 1
ATOM 658 N N . CYS A 1 83 ? 0.746 -6.087 3.424 1.00 93.00 83 CYS A N 1
ATOM 659 C CA . CYS A 1 83 ? -0.070 -7.290 3.613 1.00 93.00 83 CYS A CA 1
ATOM 660 C C . CYS A 1 83 ? 0.384 -8.151 4.810 1.00 93.00 83 CYS A C 1
ATOM 662 O O . CYS A 1 83 ? -0.460 -8.668 5.534 1.00 93.00 83 CYS A O 1
ATOM 664 N N . HIS A 1 84 ? 1.693 -8.238 5.065 1.00 93.38 84 HIS A N 1
ATOM 665 C CA . HIS A 1 84 ? 2.280 -9.004 6.173 1.00 93.38 84 HIS A CA 1
ATOM 666 C C . HIS A 1 84 ? 2.281 -8.268 7.517 1.00 93.38 84 HIS A C 1
ATOM 668 O O . HIS A 1 84 ? 2.543 -8.874 8.550 1.00 93.38 84 HIS A O 1
ATOM 674 N N . THR A 1 85 ? 2.103 -6.945 7.500 1.00 94.94 85 THR A N 1
ATOM 675 C CA . THR A 1 85 ? 2.075 -6.126 8.720 1.00 94.94 85 THR A CA 1
ATOM 676 C C . THR A 1 85 ? 0.639 -5.843 9.154 1.00 94.94 85 THR A C 1
ATOM 678 O O . THR A 1 85 ? 0.338 -5.814 10.347 1.00 94.94 85 THR A O 1
ATOM 681 N N . LEU A 1 86 ? -0.254 -5.609 8.186 1.00 95.94 86 LEU A N 1
ATOM 682 C CA . LEU A 1 86 ? -1.657 -5.272 8.416 1.00 95.94 86 LEU A CA 1
ATOM 683 C C . LEU A 1 86 ? -2.526 -6.502 8.702 1.00 95.94 86 LEU A C 1
ATOM 685 O O . LEU A 1 86 ? -3.595 -6.346 9.287 1.00 95.94 86 LEU A O 1
ATOM 689 N N . ASP A 1 87 ? -2.081 -7.715 8.376 1.00 95.00 87 ASP A N 1
ATOM 690 C CA . ASP A 1 87 ? -2.790 -8.943 8.758 1.00 95.00 87 ASP A CA 1
ATOM 691 C C . ASP A 1 87 ? -2.973 -9.062 10.285 1.00 95.00 87 ASP A C 1
ATOM 693 O O . ASP A 1 87 ? -4.040 -9.467 10.750 1.00 95.00 87 ASP A O 1
ATOM 697 N N . ILE A 1 88 ? -1.988 -8.622 11.076 1.00 95.69 88 ILE A N 1
ATOM 698 C CA . ILE A 1 88 ? -2.011 -8.654 12.541 1.00 95.69 88 ILE A CA 1
ATOM 699 C C . ILE A 1 88 ? -3.186 -7.835 13.100 1.00 95.69 88 ILE A C 1
ATOM 701 O O . ILE A 1 88 ? -4.015 -8.420 13.806 1.00 95.69 88 ILE A O 1
ATOM 705 N N . PRO A 1 89 ? -3.312 -6.515 12.839 1.00 96.12 89 PRO A N 1
ATOM 706 C CA . PRO A 1 89 ? -4.442 -5.748 13.347 1.00 96.12 89 PRO A CA 1
ATOM 707 C C . PRO A 1 89 ? -5.770 -6.182 12.733 1.00 96.12 89 PRO A C 1
ATOM 709 O O . PRO A 1 89 ? -6.768 -6.193 13.452 1.00 96.12 89 PRO A O 1
ATOM 712 N N . TYR A 1 90 ? -5.800 -6.605 11.465 1.00 96.38 90 TYR A N 1
ATOM 713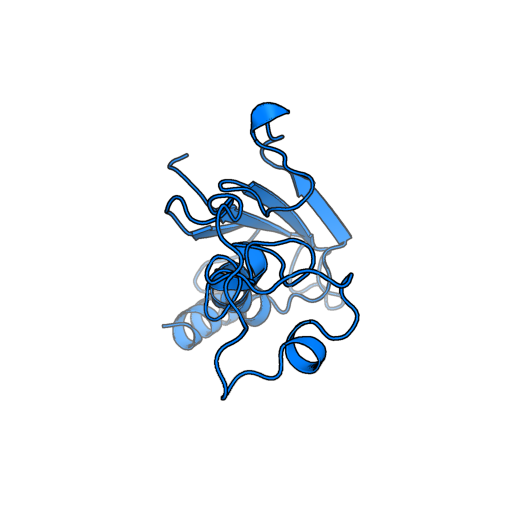 C CA . TYR A 1 90 ? -7.023 -7.139 10.863 1.00 96.38 90 TYR A CA 1
ATOM 714 C C . TYR A 1 90 ? -7.530 -8.362 11.620 1.00 96.38 90 TYR A C 1
ATOM 716 O O . TYR A 1 90 ? -8.708 -8.432 11.979 1.00 96.38 90 TYR A O 1
ATOM 724 N N . TRP A 1 91 ? -6.639 -9.299 11.934 1.00 95.94 91 TRP A N 1
ATOM 725 C CA . TRP A 1 91 ? -7.0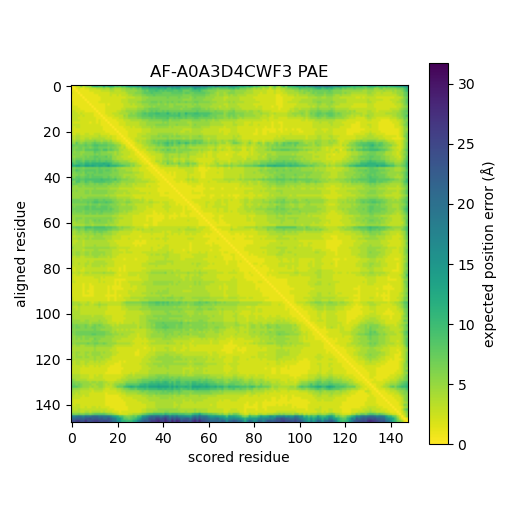05 -10.503 12.659 1.00 95.94 91 TRP A CA 1
ATOM 726 C C . TRP A 1 91 ? -7.336 -10.215 14.125 1.00 95.94 91 TRP A C 1
ATOM 728 O O . TRP A 1 91 ? -8.344 -10.705 14.644 1.00 95.94 91 TRP A O 1
ATOM 738 N N . ALA A 1 92 ? -6.526 -9.395 14.794 1.00 96.06 92 ALA A N 1
ATOM 739 C CA . ALA A 1 92 ? -6.705 -9.057 16.200 1.00 96.06 92 ALA A CA 1
ATOM 740 C C . ALA A 1 92 ? -8.040 -8.346 16.465 1.00 96.06 92 ALA A C 1
ATOM 742 O O . ALA A 1 92 ? -8.726 -8.681 17.430 1.00 96.06 92 ALA A O 1
ATOM 743 N N . LEU A 1 93 ? -8.423 -7.421 15.581 1.00 96.25 93 LEU A N 1
ATOM 744 C CA . LEU A 1 93 ? -9.601 -6.564 15.724 1.00 96.25 93 LEU A CA 1
ATOM 745 C C . LEU A 1 93 ? -10.814 -7.044 14.909 1.00 96.25 93 LEU A C 1
ATOM 747 O O . LEU A 1 93 ? -11.866 -6.408 14.950 1.00 96.25 93 LEU A O 1
ATOM 751 N N . GLY A 1 94 ? -10.697 -8.144 14.159 1.00 95.00 94 GLY A N 1
ATOM 752 C CA . GLY A 1 94 ? -11.781 -8.632 13.300 1.00 95.00 94 GLY A CA 1
ATOM 753 C C . GLY A 1 94 ? -12.207 -7.585 12.268 1.00 95.00 94 GLY A C 1
ATOM 754 O O . GLY A 1 94 ? -13.393 -7.278 12.135 1.00 95.00 94 GLY A O 1
ATOM 755 N N . LEU A 1 95 ? -11.231 -6.967 11.600 1.00 96.31 95 LEU A N 1
ATOM 756 C CA . LEU A 1 95 ? -11.487 -5.976 10.558 1.00 96.31 95 LEU A CA 1
ATOM 757 C C . LEU A 1 95 ? -11.843 -6.673 9.244 1.00 96.31 95 LEU A C 1
ATOM 759 O O . LEU A 1 95 ? -11.303 -7.729 8.920 1.00 96.31 95 LEU A O 1
ATOM 763 N N . SER A 1 96 ? -12.739 -6.052 8.482 1.00 92.75 96 SER A N 1
ATOM 764 C CA . SER A 1 96 ? -13.073 -6.457 7.117 1.00 92.75 96 SER A CA 1
ATOM 765 C C . SER A 1 96 ? -12.717 -5.331 6.145 1.00 92.75 96 SER A C 1
ATOM 767 O O . SER A 1 96 ? -11.544 -5.036 5.941 1.00 92.75 96 SER A O 1
ATOM 769 N N . HIS A 1 97 ? -13.705 -4.657 5.567 1.00 94.25 97 HIS A N 1
ATOM 770 C CA . HIS A 1 97 ? -13.486 -3.566 4.626 1.00 94.25 97 HIS A CA 1
ATOM 771 C C . HIS A 1 97 ? -13.512 -2.220 5.350 1.00 94.25 97 HIS A C 1
ATOM 773 O O . HIS A 1 97 ? -14.414 -1.948 6.150 1.00 94.25 97 HIS A O 1
ATOM 779 N N . ALA A 1 98 ? -12.535 -1.367 5.042 1.00 96.75 98 ALA A N 1
ATOM 780 C CA . ALA A 1 98 ? -12.553 0.022 5.474 1.00 96.75 98 ALA A CA 1
ATOM 781 C C . ALA A 1 98 ? -13.752 0.751 4.845 1.00 96.75 98 ALA A C 1
ATOM 783 O O . ALA A 1 98 ? -14.143 0.474 3.710 1.00 96.75 98 ALA A O 1
ATOM 784 N N . LYS A 1 99 ? -14.343 1.686 5.588 1.00 97.81 99 LYS A N 1
ATOM 785 C CA . LYS A 1 99 ? -15.410 2.569 5.093 1.00 97.81 99 LYS A CA 1
ATOM 786 C C . LYS A 1 99 ? -14.858 3.772 4.344 1.00 97.81 99 LYS A C 1
ATOM 788 O O . LYS A 1 99 ? -15.553 4.327 3.499 1.00 97.81 99 LYS A O 1
ATOM 793 N N . ARG A 1 100 ? -13.629 4.168 4.665 1.00 97.75 100 ARG A N 1
ATOM 794 C CA . ARG A 1 100 ? -12.938 5.295 4.056 1.00 97.75 100 ARG A CA 1
ATOM 795 C C . ARG A 1 100 ? -11.440 5.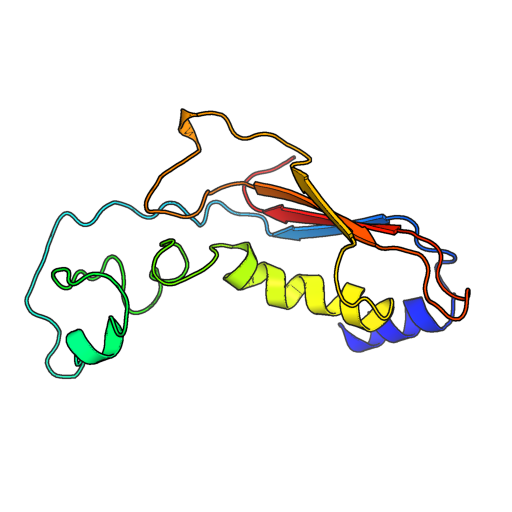031 4.056 1.00 97.75 100 ARG A C 1
ATOM 797 O O . ARG A 1 100 ? -10.923 4.419 4.989 1.00 97.75 100 ARG A O 1
ATOM 804 N N . VAL A 1 101 ? -10.775 5.481 2.999 1.00 97.06 101 VAL A N 1
ATOM 805 C CA . VAL A 1 101 ? -9.318 5.495 2.897 1.00 97.06 101 VAL A CA 1
ATOM 806 C C . VAL A 1 101 ? -8.903 6.906 2.509 1.00 97.06 101 VAL A C 1
ATOM 808 O O . VAL A 1 101 ? -9.365 7.418 1.493 1.00 97.06 101 VAL A O 1
ATOM 811 N N . ASP A 1 102 ? -8.057 7.524 3.326 1.00 97.12 102 ASP A N 1
ATOM 812 C CA . ASP A 1 102 ? -7.477 8.845 3.089 1.00 97.12 102 ASP A CA 1
ATOM 813 C C . ASP A 1 102 ? -5.945 8.761 3.064 1.00 97.12 102 ASP A C 1
ATOM 815 O O . ASP A 1 102 ? -5.339 7.781 3.509 1.00 97.12 102 ASP A O 1
ATOM 819 N N . LEU A 1 103 ? -5.313 9.827 2.577 1.00 94.94 103 LEU A N 1
ATOM 820 C CA . LEU A 1 103 ? -3.885 10.064 2.753 1.00 94.94 103 LEU A CA 1
ATOM 821 C C . LEU A 1 103 ? -3.676 10.908 4.013 1.00 94.94 103 LEU A C 1
ATOM 823 O O . LEU A 1 103 ? -4.169 12.031 4.082 1.00 94.94 103 LEU A O 1
ATOM 827 N N . ASP A 1 104 ? -2.910 10.392 4.973 1.00 94.31 104 ASP A N 1
ATOM 828 C CA . ASP A 1 104 ? -2.437 11.190 6.115 1.00 94.31 104 ASP A CA 1
ATOM 829 C C . ASP A 1 104 ? -1.434 12.255 5.655 1.00 94.31 104 ASP A C 1
ATOM 831 O O . ASP A 1 104 ? -1.346 13.339 6.229 1.00 94.31 104 ASP A O 1
ATOM 835 N N . LEU A 1 105 ? -0.686 11.948 4.591 1.00 91.31 105 LEU A N 1
ATOM 836 C CA . LEU A 1 105 ? 0.258 12.858 3.959 1.00 91.31 105 LEU A CA 1
ATOM 837 C C . LEU A 1 105 ? 0.061 12.837 2.445 1.00 91.31 105 LEU A C 1
ATOM 839 O O . LEU A 1 105 ? 0.317 11.827 1.785 1.00 91.31 105 LEU A O 1
ATOM 843 N N . ALA A 1 106 ? -0.356 13.975 1.892 1.00 91.81 106 ALA A N 1
ATOM 844 C CA . ALA A 1 106 ? -0.439 14.153 0.450 1.00 91.81 106 ALA A CA 1
ATOM 845 C C . ALA A 1 106 ? 0.975 14.168 -0.170 1.00 91.81 106 ALA A C 1
ATOM 847 O O . ALA A 1 106 ? 1.839 14.915 0.304 1.00 91.81 106 ALA A O 1
ATOM 848 N N . PRO A 1 107 ? 1.239 13.372 -1.222 1.00 90.69 107 PRO A N 1
ATOM 849 C CA . PRO A 1 107 ? 2.519 13.403 -1.917 1.00 90.69 107 PRO A CA 1
ATOM 850 C C . PRO A 1 107 ? 2.678 14.703 -2.711 1.00 90.69 107 PRO A C 1
ATOM 852 O O . PRO A 1 107 ? 1.708 15.275 -3.215 1.00 90.69 107 PRO A O 1
ATOM 855 N N . LYS A 1 108 ? 3.923 15.151 -2.885 1.00 91.50 108 LYS A N 1
ATOM 856 C CA . LYS A 1 108 ? 4.240 16.201 -3.862 1.00 91.50 108 LYS A CA 1
ATOM 857 C C . LYS A 1 108 ? 4.089 15.641 -5.274 1.00 91.50 108 LYS A C 1
ATOM 859 O O . LYS A 1 108 ? 4.331 14.460 -5.499 1.00 91.50 108 LYS A O 1
ATOM 864 N N . ALA A 1 109 ? 3.806 16.500 -6.254 1.00 92.06 109 ALA A N 1
ATOM 865 C CA . ALA A 1 109 ? 3.710 16.083 -7.657 1.00 92.06 109 ALA A CA 1
ATOM 866 C C . ALA A 1 109 ? 4.972 15.343 -8.149 1.00 92.06 109 ALA A C 1
ATOM 868 O O . ALA A 1 109 ? 4.868 14.364 -8.874 1.00 92.06 109 ALA A O 1
ATOM 869 N N . SER A 1 110 ? 6.159 15.749 -7.683 1.00 90.06 110 SER A N 1
ATOM 870 C CA . SER A 1 110 ? 7.440 15.099 -8.001 1.00 90.06 110 SER A CA 1
ATOM 871 C C . SER A 1 110 ? 7.615 13.696 -7.401 1.00 90.06 110 SER A C 1
ATOM 873 O O . SER A 1 110 ? 8.587 13.015 -7.711 1.00 90.06 110 SER A O 1
ATOM 875 N N . GLU A 1 111 ? 6.742 13.292 -6.478 1.00 88.69 111 GLU A N 1
ATOM 876 C CA . GLU A 1 111 ? 6.765 11.988 -5.802 1.00 88.69 111 GLU A CA 1
ATOM 877 C C . GLU A 1 111 ? 5.745 11.009 -6.406 1.00 88.69 111 GLU A C 1
ATOM 879 O O . GLU A 1 111 ? 5.709 9.844 -6.009 1.00 88.69 111 GLU A O 1
ATOM 884 N N . ILE A 1 112 ? 4.931 11.476 -7.360 1.00 92.12 112 ILE A N 1
ATOM 885 C CA . ILE A 1 112 ? 3.915 10.696 -8.064 1.00 92.12 112 ILE A CA 1
ATOM 886 C C . ILE A 1 112 ? 4.457 10.308 -9.438 1.00 92.12 112 ILE A C 1
ATOM 888 O O . ILE A 1 112 ? 5.003 11.136 -10.164 1.00 92.12 112 ILE A O 1
ATOM 892 N N . ASP A 1 113 ? 4.261 9.049 -9.811 1.00 95.19 113 ASP A N 1
ATOM 893 C CA . ASP A 1 113 ? 4.658 8.513 -11.106 1.00 95.19 113 ASP A CA 1
ATOM 894 C C . ASP A 1 113 ? 3.545 7.640 -11.675 1.00 95.19 113 ASP A C 1
ATOM 896 O O . ASP A 1 113 ? 2.885 6.889 -10.952 1.00 95.19 113 ASP A O 1
ATOM 900 N N . SER A 1 114 ? 3.323 7.760 -12.982 1.00 94.62 114 SER A N 1
ATOM 901 C CA . SER A 1 114 ? 2.234 7.070 -13.671 1.00 94.62 114 SER A CA 1
ATOM 902 C C . SER A 1 114 ? 2.499 5.584 -13.901 1.00 94.62 114 SER A C 1
ATOM 904 O O . SER A 1 114 ? 1.559 4.851 -14.191 1.00 94.62 114 SER A O 1
ATOM 906 N N . GLN A 1 115 ? 3.745 5.122 -13.769 1.00 95.19 115 GLN A N 1
ATOM 907 C CA . GLN A 1 115 ? 4.131 3.732 -14.028 1.00 95.19 115 GLN A CA 1
ATOM 908 C C . GLN A 1 115 ? 4.558 2.995 -12.760 1.00 95.19 115 GLN A C 1
ATOM 910 O O . GLN A 1 115 ? 4.439 1.772 -12.684 1.00 95.19 115 GLN A O 1
ATOM 915 N N . ARG A 1 116 ? 5.081 3.720 -11.770 1.00 96.25 116 ARG A N 1
ATOM 916 C CA . ARG A 1 116 ? 5.764 3.141 -10.613 1.00 96.25 116 ARG A CA 1
ATOM 917 C C . ARG A 1 116 ? 5.108 3.541 -9.300 1.00 96.25 116 ARG A C 1
ATOM 919 O O . ARG A 1 116 ? 4.670 4.671 -9.108 1.00 96.25 116 ARG A O 1
ATOM 926 N N . THR A 1 117 ? 5.113 2.611 -8.354 1.00 95.75 117 THR A N 1
ATOM 927 C CA . THR A 1 117 ? 4.573 2.833 -7.011 1.00 95.75 117 THR A CA 1
ATOM 928 C C . THR A 1 117 ? 5.493 3.751 -6.203 1.00 95.75 117 THR A C 1
ATOM 930 O O . THR A 1 117 ? 6.717 3.610 -6.332 1.00 95.75 117 THR A O 1
ATOM 933 N N . PRO A 1 118 ? 4.960 4.622 -5.326 1.00 93.81 118 PRO A N 1
ATOM 934 C CA . PRO A 1 118 ? 5.753 5.619 -4.613 1.00 93.81 118 PRO A CA 1
ATOM 935 C C . PRO A 1 118 ? 6.774 4.984 -3.662 1.00 93.81 118 PRO A C 1
ATOM 937 O O . PRO A 1 118 ? 6.612 3.854 -3.206 1.00 93.81 118 PRO A O 1
ATOM 940 N N . LYS A 1 119 ? 7.826 5.745 -3.327 1.00 92.69 119 LYS A N 1
ATOM 941 C CA . LYS A 1 119 ? 8.790 5.365 -2.273 1.00 92.69 119 LYS A CA 1
ATOM 942 C C . LYS A 1 119 ? 8.273 5.610 -0.861 1.00 92.69 119 LYS A C 1
ATOM 944 O O . LYS A 1 119 ? 8.819 5.074 0.101 1.00 92.69 119 LYS A O 1
ATOM 949 N N . ARG A 1 120 ? 7.289 6.499 -0.733 1.00 92.25 120 ARG A N 1
ATOM 950 C CA . ARG A 1 120 ? 6.708 6.912 0.538 1.00 92.25 120 ARG A CA 1
ATOM 951 C C . ARG A 1 120 ? 5.211 7.090 0.378 1.00 92.25 120 ARG A C 1
ATOM 953 O O . ARG A 1 120 ? 4.768 7.756 -0.553 1.00 92.25 120 ARG A O 1
ATOM 960 N N . MET A 1 121 ? 4.456 6.549 1.321 1.00 92.94 121 MET A N 1
ATOM 961 C CA . MET A 1 121 ? 3.011 6.719 1.391 1.00 92.94 121 MET A CA 1
ATOM 962 C C . MET A 1 121 ? 2.577 6.659 2.848 1.00 92.94 121 MET A C 1
ATOM 964 O O . MET A 1 121 ? 3.088 5.835 3.605 1.00 92.94 121 MET A O 1
ATOM 968 N N . GLN A 1 122 ? 1.631 7.512 3.226 1.00 94.44 122 GLN A N 1
ATOM 969 C CA . GLN A 1 122 ? 0.984 7.459 4.530 1.00 94.44 122 GLN A CA 1
ATOM 970 C C . GLN A 1 122 ? -0.525 7.492 4.318 1.00 94.44 122 GLN A C 1
ATOM 972 O O . GLN A 1 122 ? -1.065 8.485 3.833 1.00 94.44 122 GLN A O 1
ATOM 977 N N . THR A 1 123 ? -1.187 6.383 4.629 1.00 95.69 123 THR A N 1
ATOM 978 C CA . THR A 1 123 ? -2.634 6.216 4.459 1.00 95.69 123 THR A CA 1
ATOM 979 C C . THR A 1 123 ? -3.312 5.945 5.786 1.00 95.69 123 THR A C 1
ATOM 981 O O . THR A 1 123 ? -2.766 5.195 6.598 1.00 95.69 123 THR A O 1
ATOM 984 N N . ARG A 1 124 ? -4.541 6.439 5.930 1.00 97.69 124 ARG A N 1
ATOM 985 C CA . ARG A 1 124 ? -5.468 6.084 7.003 1.00 97.69 124 ARG A CA 1
ATOM 986 C C . ARG A 1 124 ? -6.651 5.315 6.440 1.00 97.69 124 ARG A C 1
ATOM 988 O O . ARG A 1 124 ? -7.246 5.724 5.447 1.00 97.69 124 ARG A O 1
ATOM 995 N N . LEU A 1 125 ? -6.992 4.213 7.093 1.00 98.12 125 LEU A N 1
ATOM 996 C CA . LEU A 1 125 ? -8.154 3.384 6.815 1.00 98.12 125 LEU A CA 1
ATOM 997 C C . LEU A 1 125 ? -9.110 3.478 8.002 1.00 98.12 125 LEU A C 1
ATOM 999 O O . LEU A 1 125 ? -8.766 3.047 9.102 1.00 98.12 125 LEU A O 1
ATOM 1003 N N . ASP A 1 126 ? -10.312 3.995 7.778 1.00 98.50 126 ASP A N 1
ATOM 1004 C CA . ASP A 1 126 ? -11.311 4.155 8.834 1.00 98.50 126 ASP A CA 1
ATOM 1005 C C . ASP A 1 126 ? -12.320 3.007 8.799 1.00 98.50 126 ASP A C 1
ATOM 1007 O O . ASP A 1 126 ? -12.921 2.699 7.762 1.00 98.50 126 ASP A O 1
ATOM 1011 N N . PHE A 1 127 ? -12.537 2.378 9.952 1.00 98.38 127 PHE A N 1
ATOM 1012 C CA . PHE A 1 127 ? -13.451 1.254 10.119 1.00 98.38 127 PHE A CA 1
ATOM 1013 C C . PHE A 1 127 ? -14.622 1.642 11.011 1.00 98.38 127 PHE A C 1
ATOM 1015 O O . PHE A 1 127 ? -14.455 2.248 12.070 1.00 98.38 127 PHE A O 1
ATOM 1022 N N . ALA A 1 128 ? -15.821 1.209 10.623 1.00 97.25 128 ALA A N 1
ATOM 1023 C CA . ALA A 1 128 ? -16.987 1.301 11.488 1.00 97.25 128 ALA A CA 1
ATOM 1024 C C . ALA A 1 128 ? -16.832 0.405 12.731 1.00 97.25 128 ALA A C 1
ATOM 1026 O O . ALA A 1 128 ? -16.011 -0.526 12.766 1.00 97.25 128 ALA A O 1
ATOM 1027 N N . ALA A 1 129 ? -17.666 0.672 13.738 1.00 96.56 129 ALA A N 1
ATOM 1028 C CA . ALA A 1 129 ? -17.870 -0.253 14.844 1.00 96.56 129 ALA A CA 1
ATOM 1029 C C . ALA A 1 129 ? -18.301 -1.636 14.324 1.00 96.56 129 ALA A C 1
ATOM 1031 O O . ALA A 1 129 ? -18.900 -1.749 13.250 1.00 96.56 129 ALA A O 1
ATOM 1032 N N . SER A 1 130 ? -17.967 -2.694 15.063 1.00 94.62 130 SER A N 1
ATOM 1033 C CA . SER A 1 130 ? -18.434 -4.040 14.731 1.00 94.62 130 SER A CA 1
ATOM 1034 C C . SER A 1 130 ? -19.953 -4.135 14.886 1.00 94.62 130 SER A C 1
ATOM 1036 O O . SER A 1 130 ? -20.547 -3.460 15.726 1.00 94.62 130 SER A O 1
ATOM 1038 N N . GLY A 1 131 ? -20.593 -4.992 14.085 1.00 90.44 131 GLY A N 1
ATOM 1039 C CA . GLY A 1 131 ? -22.052 -5.159 14.117 1.00 90.44 131 GLY A CA 1
ATOM 1040 C C . GLY A 1 131 ? -22.592 -5.692 15.450 1.00 90.44 131 GLY A C 1
ATOM 1041 O O . GLY A 1 131 ? -23.749 -5.457 15.772 1.00 90.44 131 GLY A O 1
ATOM 1042 N N . ASP A 1 132 ? -21.752 -6.365 16.240 1.00 91.06 132 ASP A N 1
ATOM 1043 C CA . ASP A 1 132 ? -22.075 -6.846 17.588 1.00 91.06 132 ASP A CA 1
ATOM 1044 C C . ASP A 1 132 ? -21.784 -5.817 18.699 1.00 91.06 132 ASP A C 1
ATOM 1046 O O . ASP A 1 132 ? -21.939 -6.126 19.879 1.00 91.06 132 ASP A O 1
ATOM 1050 N N . GLY A 1 133 ? -21.319 -4.613 18.343 1.00 89.12 133 GLY A N 1
ATOM 1051 C CA . GLY A 1 133 ? -21.034 -3.517 19.271 1.00 89.12 133 GLY A CA 1
ATOM 1052 C C . GLY A 1 133 ? -19.797 -3.702 20.156 1.00 89.12 133 GLY A C 1
ATOM 1053 O O . GLY A 1 133 ? -19.467 -2.798 20.921 1.00 89.12 133 GLY A O 1
ATOM 1054 N N . LYS A 1 134 ? -19.080 -4.831 20.061 1.00 88.31 134 LYS A N 1
ATOM 1055 C CA . LYS A 1 134 ? -17.932 -5.130 20.938 1.00 88.31 134 LYS A CA 1
ATOM 1056 C C . LYS A 1 134 ? -16.681 -4.327 20.600 1.00 88.31 134 LYS A C 1
ATOM 1058 O O . LYS A 1 134 ? -15.859 -4.074 21.477 1.00 88.31 134 LYS A O 1
ATOM 1063 N N . ARG A 1 135 ? -16.520 -3.932 19.336 1.00 93.75 135 ARG A N 1
ATOM 1064 C CA . ARG A 1 135 ? -15.408 -3.107 18.864 1.00 93.75 135 ARG A CA 1
ATOM 1065 C C . ARG A 1 135 ? -15.940 -1.754 18.390 1.00 93.75 135 ARG A C 1
ATOM 1067 O O . ARG A 1 135 ? -16.779 -1.732 17.489 1.00 93.75 135 ARG A O 1
ATOM 1074 N N . PRO A 1 136 ? -15.439 -0.622 18.911 1.00 96.12 136 PRO A N 1
ATOM 1075 C CA . PRO A 1 136 ? -15.825 0.689 18.405 1.00 96.12 136 PRO A CA 1
ATOM 1076 C C . PRO A 1 136 ? -15.241 0.954 17.010 1.00 96.12 136 PRO A C 1
ATOM 1078 O O . PRO A 1 136 ? -14.402 0.204 16.503 1.00 96.12 136 PRO A O 1
ATOM 1081 N N . ALA A 1 137 ? -15.666 2.058 16.399 1.00 97.69 137 ALA A N 1
ATOM 1082 C CA . ALA A 1 137 ? -14.960 2.605 15.248 1.00 97.69 137 ALA A CA 1
ATOM 1083 C C . ALA A 1 137 ? -13.495 2.902 15.611 1.00 97.69 137 ALA A C 1
ATOM 1085 O O . ALA A 1 137 ? -13.199 3.282 16.751 1.00 97.69 137 ALA A O 1
ATOM 1086 N N . LEU A 1 138 ? -12.603 2.686 14.647 1.00 98.50 138 LEU A N 1
ATOM 1087 C CA . LEU A 1 138 ? -11.165 2.889 14.798 1.00 98.50 138 LEU A CA 1
ATOM 1088 C C . LEU A 1 138 ? -10.509 3.169 13.448 1.00 98.50 138 LEU A C 1
ATOM 1090 O O . LEU A 1 138 ? -11.058 2.808 12.401 1.00 98.50 138 LEU A O 1
ATOM 1094 N N . SER A 1 139 ? -9.310 3.734 13.500 1.00 98.56 139 SER A N 1
ATOM 1095 C CA . SER A 1 139 ? -8.488 4.011 12.324 1.00 98.56 139 SER A CA 1
ATOM 1096 C C . SER A 1 139 ? -7.239 3.130 12.307 1.00 98.56 139 SER A C 1
ATOM 1098 O O . SER A 1 139 ? -6.628 2.857 13.340 1.00 98.56 139 SER A O 1
ATOM 1100 N N . VAL A 1 140 ? -6.852 2.660 11.125 1.00 98.25 140 VAL A N 1
ATOM 1101 C CA . VAL A 1 140 ? -5.586 1.957 10.898 1.00 98.25 140 VAL A CA 1
ATOM 1102 C C . VAL A 1 140 ? -4.740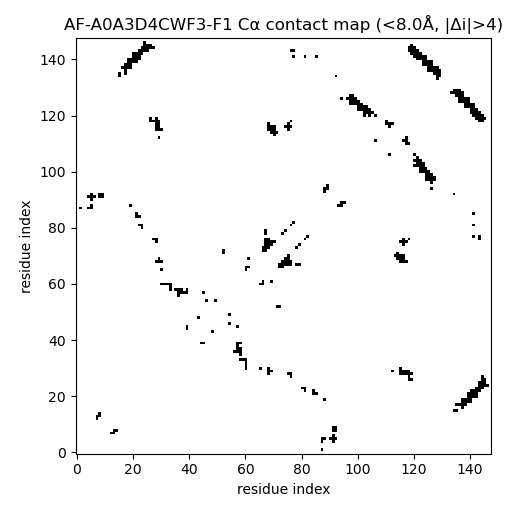 2.786 9.950 1.00 98.25 140 VAL A C 1
ATOM 1104 O O . VAL A 1 140 ? -5.144 3.074 8.828 1.00 98.25 140 VAL A O 1
ATOM 1107 N N . HIS A 1 141 ? -3.550 3.141 10.399 1.00 97.69 141 HIS A N 1
ATOM 1108 C CA . HIS A 1 141 ? -2.569 3.900 9.651 1.00 97.69 141 HIS A CA 1
ATOM 1109 C C . HIS A 1 141 ? -1.535 2.942 9.061 1.00 97.69 141 HIS A C 1
ATOM 1111 O O . HIS A 1 141 ? -0.925 2.159 9.793 1.00 97.69 141 HIS A O 1
ATOM 1117 N N . TRP A 1 142 ? -1.337 3.002 7.745 1.00 96.44 142 TRP A N 1
ATOM 1118 C CA . TRP A 1 142 ? -0.293 2.264 7.035 1.00 96.44 142 TRP A CA 1
ATOM 1119 C C . TRP A 1 142 ? 0.696 3.222 6.398 1.00 96.44 142 TRP A C 1
ATOM 1121 O O . TRP A 1 142 ? 0.346 3.947 5.460 1.00 96.44 142 TRP A O 1
ATOM 1131 N N . TRP A 1 143 ? 1.930 3.208 6.896 1.00 95.06 143 TRP A N 1
ATOM 1132 C CA . TRP A 1 143 ? 2.982 4.107 6.442 1.00 95.06 143 TRP A CA 1
ATOM 1133 C C . TRP A 1 143 ? 4.176 3.324 5.911 1.00 95.06 143 TRP A C 1
ATOM 1135 O O . TRP A 1 143 ? 4.661 2.390 6.542 1.00 95.06 143 TRP A O 1
ATOM 1145 N N . HIS A 1 144 ? 4.710 3.729 4.770 1.00 94.12 144 HIS A N 1
ATOM 1146 C CA . HIS A 1 144 ? 5.984 3.206 4.302 1.00 94.12 144 HIS A CA 1
ATOM 1147 C C . HIS A 1 144 ? 6.874 4.309 3.758 1.00 94.12 144 HIS A C 1
ATOM 1149 O O . HIS A 1 144 ? 6.392 5.381 3.388 1.00 94.12 144 HIS A O 1
ATOM 1155 N N . GLY A 1 145 ? 8.168 4.020 3.677 1.00 88.62 145 GLY A N 1
ATOM 1156 C CA . GLY A 1 145 ? 9.179 4.976 3.236 1.00 88.62 145 GLY A CA 1
ATOM 1157 C C . GLY A 1 145 ? 9.919 5.613 4.410 1.00 88.62 145 GLY A C 1
ATOM 1158 O O . GLY A 1 145 ? 9.839 5.116 5.530 1.00 88.62 145 GLY A O 1
ATOM 1159 N N . GLY A 1 146 ? 10.688 6.673 4.133 1.00 73.50 146 GLY A N 1
ATOM 1160 C CA . GLY A 1 146 ? 11.614 7.321 5.076 1.00 73.50 146 GLY A CA 1
ATOM 1161 C C . GLY A 1 146 ? 11.007 7.760 6.424 1.00 73.50 146 GLY A C 1
ATOM 1162 O O . GLY A 1 146 ? 9.795 7.669 6.615 1.00 73.50 146 GLY A O 1
ATOM 1163 N N . PRO A 1 147 ? 11.848 8.220 7.371 1.00 56.38 147 PRO A N 1
ATOM 1164 C CA . PRO A 1 147 ? 11.412 8.535 8.731 1.00 56.38 147 PRO A CA 1
ATOM 1165 C C . PRO A 1 147 ? 10.294 9.586 8.752 1.00 56.38 147 PRO A C 1
ATOM 1167 O O . PRO A 1 147 ? 10.198 10.412 7.840 1.00 56.38 147 PRO A O 1
ATOM 1170 N N . ARG A 1 148 ? 9.449 9.494 9.788 1.00 49.97 148 ARG A N 1
ATOM 1171 C CA . ARG A 1 148 ? 8.448 10.512 10.134 1.00 49.97 148 ARG A CA 1
ATOM 1172 C C . ARG A 1 148 ? 9.11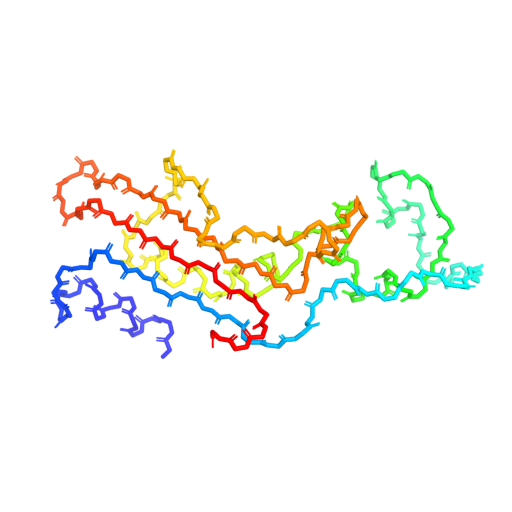5 11.872 10.318 1.00 49.97 148 ARG A C 1
ATOM 1174 O O . ARG A 1 148 ? 10.214 11.888 10.918 1.00 49.97 148 ARG A O 1
#

Radius of gyration: 18.96 Å; Cα contacts (8 Å, |Δi|>4): 242; chains: 1; bounding box: 40×36×54 Å

Foldseek 3Di:
DLVVLLVCLQVCVVPAAAEAEWEDEDQWKDFDDFPDADADPPVDPPCVVLDPPDDDGDDPCCPDPNVQFWPSRHQTVCRVCVVVGVVSCCSSQVDDAFPDKDFPDDDDPVQDDPTGHGRWTKMKGWHAADPVNPHHIHIYIYIYYHDD

Solvent-accessible surface area (backbone atoms only — not comparable to full-atom values): 8773 Å² total; per-residue (Å²): 108,67,68,60,54,29,51,41,51,65,71,45,77,78,56,86,71,52,68,45,86,44,75,44,79,50,68,66,35,54,69,74,75,75,88,60,65,60,82,63,56,96,92,49,64,60,69,71,70,52,54,93,42,82,89,73,81,44,36,78,62,33,57,95,72,49,34,38,22,24,58,85,69,31,63,15,57,53,62,63,54,38,53,76,56,49,48,49,57,32,64,37,69,69,58,82,78,61,77,43,76,49,65,78,51,82,77,54,77,93,58,61,56,96,55,34,24,47,36,58,48,33,33,36,34,35,32,68,48,43,96,84,66,82,41,64,50,32,37,40,34,48,34,38,14,67,85,132

pLDDT: mean 93.99, std 5.72, range [49.97, 98.56]